Protein AF-X1M2P4-F1 (afdb_monomer)

Solvent-accessible surface area (backbone atoms only — not comparable to full-atom values): 5410 Å² total; per-residue (Å²): 142,84,89,81,95,78,80,84,76,73,88,65,72,63,77,89,74,41,92,84,36,48,92,80,32,62,65,62,38,49,50,52,51,50,52,52,35,52,76,72,73,47,71,44,88,85,35,66,66,58,36,51,50,51,50,51,53,52,34,50,78,74,74,45,66,50,91,84,34,64,67,61,36,50,52,50,50,52,56,58,55,57,76,75,109

pLDDT: mean 73.86, std 12.72, range [45.88, 89.44]

InterPro domains:
  IPR019626 Stress-induced protein, KGG, repeat [PF10685] (21-41)
  IPR019626 Stress-induced protein, KGG, repeat [PF10685] (43-63)
  IPR019626 Stress-induced protein, KGG, repeat [PF10685] (65-84)

Organism: NCBI:txid412755

Foldseek 3Di:
DDDDPPDPPDPPPPLQPDPPRCVNPVPVVVVVVVVVQVVVPHDCPVPVVVVVVVVQVVQVVVPHDCVVPVVVVVVVVVVVVVVVD

Secondary structure (DSSP, 8-state):
--------------GGG-TT-TTT-HHHHHHHHHHHHHHHTS-GGG-HHHHHHHHHHHHHHTTS-GGG-HHHHHHHHHHHHHTT-

Radius of gyration: 21.1 Å; Cα contacts (8 Å, |Δi|>4): 22; chains: 1; bounding box: 58×41×38 Å

Structure (mmCIF, N/CA/C/O backbone):
data_AF-X1M2P4-F1
#
_entry.id   AF-X1M2P4-F1
#
loop_
_atom_site.group_PDB
_atom_site.id
_atom_site.type_symbol
_atom_site.label_atom_id
_atom_site.label_alt_id
_atom_site.label_comp_id
_atom_site.label_asym_id
_atom_site.label_entity_id
_atom_site.label_seq_id
_atom_site.pdbx_PDB_ins_code
_atom_site.Cartn_x
_atom_site.Cartn_y
_atom_site.Cartn_z
_atom_site.occupancy
_atom_site.B_iso_or_equiv
_atom_site.auth_seq_id
_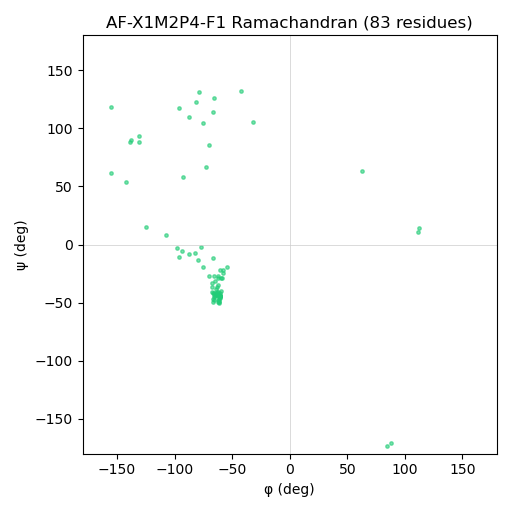atom_site.auth_comp_id
_atom_site.auth_asym_id
_atom_site.auth_atom_id
_atom_site.pdbx_PDB_model_num
ATOM 1 N N . MET A 1 1 ? -45.112 -33.086 -8.220 1.00 45.88 1 MET A N 1
ATOM 2 C CA . MET A 1 1 ? -44.288 -33.281 -7.008 1.00 45.88 1 MET A CA 1
ATOM 3 C C . MET A 1 1 ? -42.896 -33.720 -7.445 1.00 45.88 1 MET A C 1
ATOM 5 O O . MET A 1 1 ? -42.77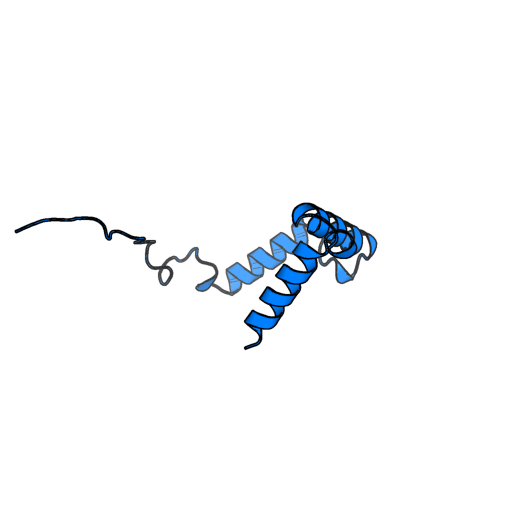0 -34.827 -7.941 1.00 45.88 1 MET A O 1
ATOM 9 N N . ALA A 1 2 ? -41.887 -32.856 -7.318 1.00 46.12 2 ALA A N 1
ATOM 10 C CA . ALA A 1 2 ? -40.471 -33.230 -7.347 1.00 46.12 2 ALA A CA 1
ATOM 11 C C . ALA A 1 2 ? -39.695 -32.155 -6.573 1.00 46.12 2 ALA A C 1
ATOM 13 O O . ALA A 1 2 ? -39.778 -30.967 -6.871 1.00 46.12 2 ALA A O 1
ATOM 14 N N . ASN A 1 3 ? -39.051 -32.606 -5.508 1.00 50.84 3 ASN A N 1
ATOM 15 C CA . ASN A 1 3 ? -38.419 -31.843 -4.447 1.00 50.84 3 ASN A CA 1
ATOM 16 C C . ASN A 1 3 ? -36.928 -31.732 -4.799 1.00 50.84 3 ASN A C 1
ATOM 18 O O . ASN A 1 3 ? -36.273 -32.766 -4.894 1.00 50.84 3 ASN A O 1
ATOM 22 N N . ASN A 1 4 ? -36.386 -30.529 -5.014 1.00 53.56 4 ASN A N 1
ATOM 23 C CA . ASN A 1 4 ? -34.934 -30.349 -5.093 1.00 53.56 4 ASN A CA 1
ATOM 24 C C . ASN A 1 4 ? -34.497 -29.194 -4.190 1.00 53.56 4 ASN A C 1
ATOM 26 O O . ASN A 1 4 ? -34.482 -28.017 -4.550 1.00 53.56 4 ASN A O 1
ATOM 30 N N . GLN A 1 5 ? -34.233 -29.591 -2.952 1.00 56.31 5 GLN A N 1
ATOM 31 C CA . GLN A 1 5 ? -33.686 -28.794 -1.873 1.00 56.31 5 GLN A CA 1
ATOM 32 C C . GLN A 1 5 ? -32.215 -28.472 -2.162 1.00 56.31 5 GLN A C 1
ATOM 34 O O . GLN A 1 5 ? -31.328 -29.146 -1.653 1.00 56.31 5 GLN A O 1
ATOM 39 N N . 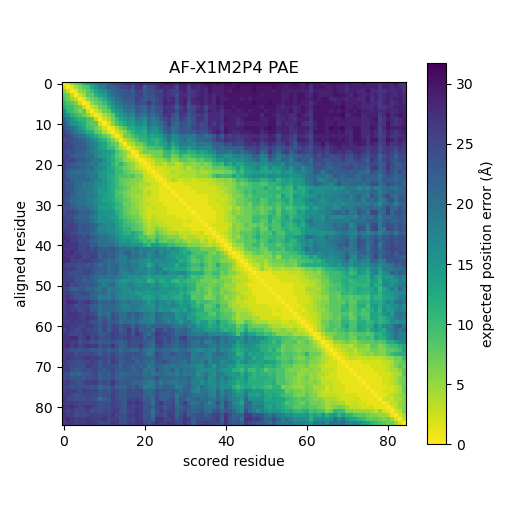THR A 1 6 ? -31.933 -27.415 -2.920 1.00 55.62 6 THR A N 1
ATOM 40 C CA . THR A 1 6 ? -30.554 -26.899 -3.019 1.00 55.62 6 THR A CA 1
ATOM 41 C C . THR A 1 6 ? -30.541 -25.428 -3.396 1.00 55.62 6 THR A C 1
ATOM 43 O O . THR A 1 6 ? -30.002 -25.013 -4.412 1.00 55.62 6 THR A O 1
ATOM 46 N N . ASN A 1 7 ? -31.135 -24.599 -2.540 1.00 52.47 7 ASN A N 1
ATOM 47 C CA . ASN A 1 7 ? -30.763 -23.188 -2.503 1.00 52.47 7 ASN A CA 1
ATOM 48 C C . ASN A 1 7 ? -30.756 -22.651 -1.067 1.00 52.47 7 ASN A C 1
ATOM 50 O O . ASN A 1 7 ? -31.401 -21.664 -0.738 1.00 52.47 7 ASN A O 1
ATOM 54 N N . ARG A 1 8 ? -30.016 -23.330 -0.179 1.00 50.22 8 ARG A N 1
ATOM 55 C CA . ARG A 1 8 ? -29.462 -22.691 1.025 1.00 50.22 8 ARG A CA 1
ATOM 56 C C . ARG A 1 8 ? -28.054 -22.198 0.706 1.00 50.22 8 ARG A C 1
ATOM 58 O O . ARG A 1 8 ? -27.078 -22.616 1.318 1.00 50.22 8 ARG A O 1
ATOM 65 N N . GLY A 1 9 ? -27.953 -21.342 -0.304 1.00 50.16 9 GLY A N 1
ATOM 66 C CA . GLY A 1 9 ? -26.768 -20.531 -0.510 1.00 50.16 9 GLY A CA 1
ATOM 67 C C . GLY A 1 9 ? -26.772 -19.408 0.521 1.00 50.16 9 GLY A C 1
ATOM 68 O O . GLY A 1 9 ? -27.515 -18.448 0.377 1.00 50.16 9 GLY A O 1
ATOM 69 N N . HIS A 1 10 ? -25.929 -19.546 1.542 1.00 56.62 10 HIS A N 1
ATOM 70 C CA . HIS A 1 10 ? -25.388 -18.429 2.318 1.00 56.62 10 HIS A CA 1
ATOM 71 C C . HIS A 1 10 ? -26.414 -17.591 3.097 1.00 56.62 10 HIS A C 1
ATOM 73 O O . HIS A 1 10 ? -26.500 -16.376 2.942 1.00 56.62 10 HIS A O 1
ATOM 79 N N . GLN A 1 11 ? -27.103 -18.209 4.057 1.00 49.66 11 GLN A N 1
ATOM 80 C CA . GLN A 1 11 ? -27.544 -17.470 5.246 1.00 49.66 11 GLN A CA 1
ATOM 81 C C . GLN A 1 11 ? -26.317 -17.1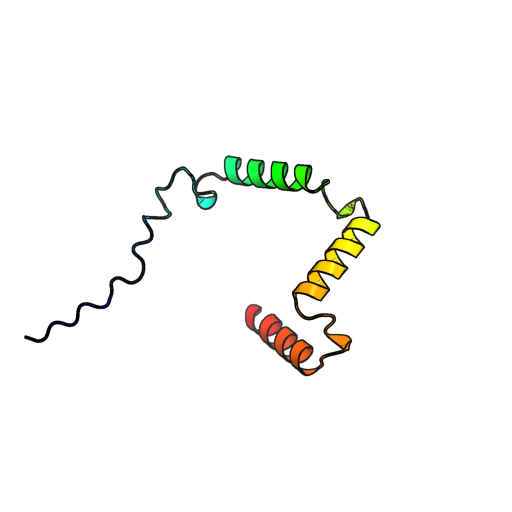90 6.130 1.00 49.66 11 GLN A C 1
ATOM 83 O O . GLN A 1 11 ? -26.156 -17.752 7.209 1.00 49.66 11 GLN A O 1
ATOM 88 N N . GLY A 1 12 ? -25.403 -16.349 5.638 1.00 53.59 12 GLY A N 1
ATOM 89 C CA . GLY A 1 12 ? -24.477 -15.641 6.510 1.00 53.59 12 GLY A CA 1
ATOM 90 C C . GLY A 1 12 ? -25.324 -14.675 7.325 1.00 53.59 12 GLY A C 1
ATOM 91 O O . GLY A 1 12 ? -25.972 -13.807 6.742 1.00 53.59 12 GLY A O 1
ATOM 92 N N . GLY A 1 13 ? -25.402 -14.897 8.641 1.00 52.97 13 GLY A N 1
ATOM 93 C CA . GLY A 1 13 ? -26.229 -14.110 9.555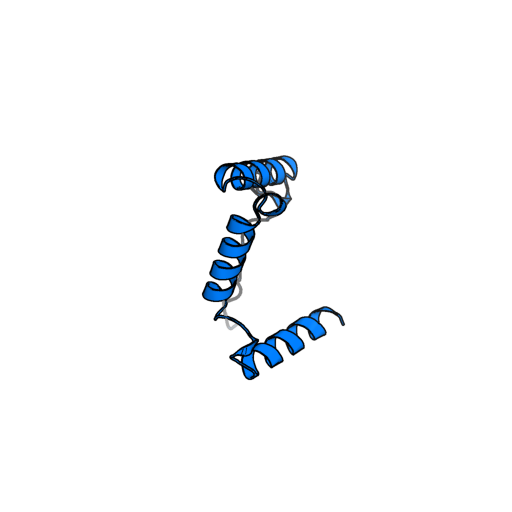 1.00 52.97 13 GLY A CA 1
ATOM 94 C C . GLY A 1 13 ? -26.128 -12.620 9.243 1.00 52.97 13 GLY A C 1
ATOM 95 O O . GLY A 1 13 ? -25.031 -12.115 9.015 1.00 52.97 13 GLY A O 1
ATOM 96 N N . THR A 1 14 ? -27.284 -11.957 9.162 1.00 55.91 14 THR A N 1
ATOM 97 C CA . THR A 1 14 ? -27.462 -10.569 8.716 1.00 55.91 14 THR A CA 1
ATOM 98 C C . THR A 1 14 ? -26.259 -9.695 9.077 1.00 55.91 14 THR A C 1
ATOM 100 O O . THR A 1 14 ? -26.094 -9.316 10.240 1.00 55.91 14 THR A O 1
ATOM 103 N N . ALA A 1 15 ? -25.425 -9.354 8.087 1.00 57.03 15 ALA A N 1
ATOM 104 C CA . ALA A 1 15 ? -24.244 -8.502 8.277 1.00 57.03 15 ALA A CA 1
ATOM 105 C C . ALA A 1 15 ? -24.591 -7.152 8.937 1.00 57.03 15 ALA A C 1
ATOM 107 O O . ALA A 1 15 ? -23.728 -6.502 9.525 1.00 57.03 15 ALA A O 1
ATOM 108 N N . GLN A 1 16 ? -25.869 -6.774 8.875 1.00 57.44 16 GLN A N 1
ATOM 109 C CA . GLN A 1 16 ? -26.462 -5.553 9.405 1.00 57.44 16 GLN A CA 1
ATOM 110 C C . GLN A 1 16 ? -26.639 -5.543 10.936 1.00 57.44 16 GLN A C 1
ATOM 112 O O . GLN A 1 16 ? -26.753 -4.466 11.498 1.00 57.44 16 GLN A O 1
ATOM 117 N N . ASN A 1 17 ? -26.626 -6.696 11.625 1.00 60.34 17 ASN A N 1
ATOM 118 C CA . ASN A 1 17 ? -26.874 -6.774 13.081 1.00 60.34 17 ASN A CA 1
ATOM 119 C C . ASN A 1 17 ? -25.762 -7.478 13.875 1.00 60.34 17 ASN A C 1
ATOM 121 O O . ASN A 1 17 ? -25.971 -7.863 15.023 1.00 60.34 17 ASN A O 1
ATOM 125 N N . ASN A 1 18 ? -24.575 -7.671 13.292 1.00 69.31 18 ASN A N 1
ATOM 126 C CA . ASN A 1 18 ? -23.432 -8.181 14.047 1.00 69.31 18 ASN A CA 1
ATOM 127 C C . ASN A 1 18 ? -22.681 -6.998 14.697 1.00 69.31 18 ASN A C 1
ATOM 129 O O . ASN A 1 18 ? -22.027 -6.245 13.967 1.00 69.31 18 ASN A O 1
ATOM 133 N N . PRO A 1 19 ? -22.727 -6.825 16.035 1.00 65.44 19 PRO A N 1
ATOM 134 C CA . PRO A 1 19 ? -22.040 -5.729 16.732 1.00 65.44 19 PRO A CA 1
ATOM 135 C C . PRO A 1 19 ? -20.503 -5.836 16.662 1.00 65.44 19 PRO A C 1
ATOM 137 O O . PRO A 1 19 ? -19.782 -4.898 17.007 1.00 65.44 19 PRO A O 1
ATOM 140 N N . GLY A 1 20 ? -19.976 -6.983 16.218 1.00 68.69 20 GLY A N 1
ATOM 141 C CA . GLY A 1 20 ? -18.555 -7.186 15.939 1.00 68.69 20 GLY A CA 1
ATOM 142 C C . GLY A 1 20 ? -18.123 -6.792 14.524 1.00 68.69 20 GLY A C 1
ATOM 143 O O . GLY A 1 20 ? -16.928 -6.801 14.245 1.00 68.69 20 GLY A O 1
ATOM 144 N N . ASN A 1 21 ? -19.053 -6.464 13.623 1.00 79.31 21 ASN A N 1
ATOM 145 C CA . ASN A 1 21 ? -18.718 -6.157 12.236 1.00 79.31 21 ASN A CA 1
ATOM 146 C C . ASN A 1 21 ? -18.235 -4.706 12.089 1.00 79.31 21 ASN A C 1
ATOM 148 O O . ASN A 1 21 ? -18.972 -3.766 12.380 1.00 79.31 21 ASN A O 1
ATOM 152 N N . PHE A 1 22 ? -17.025 -4.525 11.557 1.00 83.31 22 PHE A N 1
ATOM 153 C CA . PHE A 1 22 ? -16.415 -3.216 11.297 1.00 83.31 22 PHE A CA 1
ATOM 154 C C . PHE A 1 22 ? -17.242 -2.322 10.363 1.00 83.31 22 PHE A C 1
ATOM 156 O O . PHE A 1 22 ? -17.133 -1.102 10.430 1.00 83.31 22 PHE A O 1
ATOM 163 N N . ALA A 1 23 ? -18.095 -2.909 9.517 1.00 78.94 23 ALA A N 1
ATOM 164 C CA . ALA A 1 23 ? -19.004 -2.138 8.669 1.00 78.94 23 ALA A CA 1
ATOM 165 C C . ALA A 1 23 ? -20.066 -1.361 9.472 1.00 78.94 23 ALA A C 1
ATOM 167 O O . ALA A 1 23 ? -20.526 -0.321 9.010 1.00 78.94 23 ALA A O 1
ATOM 168 N N . ASN A 1 24 ? -20.430 -1.842 10.667 1.00 80.44 24 ASN A N 1
ATOM 169 C CA . ASN A 1 24 ? -21.440 -1.224 11.533 1.00 80.44 24 ASN A CA 1
ATOM 170 C C . ASN A 1 24 ? -20.821 -0.316 12.612 1.00 80.44 24 ASN A C 1
ATOM 172 O O . ASN A 1 24 ? -21.545 0.416 13.278 1.00 80.44 24 ASN A O 1
ATOM 176 N N . ASP A 1 25 ? -19.497 -0.364 12.793 1.00 86.38 25 ASP A N 1
ATOM 177 C CA . ASP A 1 25 ? -18.769 0.363 13.835 1.00 86.38 25 ASP A CA 1
ATOM 178 C C . ASP A 1 25 ? -17.460 0.933 13.264 1.00 86.38 25 ASP A C 1
ATOM 180 O O . ASP A 1 25 ? -16.393 0.305 13.276 1.00 86.38 25 ASP A O 1
ATOM 184 N N . ARG A 1 26 ? -17.568 2.149 12.715 1.00 86.56 26 ARG A N 1
ATOM 185 C CA . ARG A 1 26 ? -16.447 2.857 12.084 1.00 86.56 26 ARG A CA 1
ATOM 186 C C . ARG A 1 26 ? -15.349 3.202 13.093 1.00 86.56 26 ARG A C 1
ATOM 188 O O . ARG A 1 26 ? -14.179 3.231 12.706 1.00 86.56 26 ARG A O 1
ATOM 195 N N . GLU A 1 27 ? -15.693 3.458 14.353 1.00 88.00 27 GLU A N 1
ATOM 196 C CA . GLU A 1 27 ? -14.706 3.760 15.394 1.00 88.00 27 GLU A CA 1
ATOM 197 C C . GLU A 1 27 ? -13.845 2.532 15.672 1.00 88.00 27 GLU A C 1
ATOM 199 O O . GLU A 1 27 ? -12.620 2.609 15.568 1.00 88.00 27 GLU A O 1
ATOM 204 N N . LYS A 1 28 ? -14.476 1.371 15.877 1.00 87.00 28 LYS A N 1
ATOM 205 C CA . LYS A 1 28 ? -13.782 0.089 16.043 1.00 87.00 28 LYS A CA 1
ATOM 206 C C . LYS A 1 28 ? -12.942 -0.277 14.822 1.00 87.00 28 LYS A C 1
ATOM 208 O O . LYS A 1 28 ? -11.820 -0.761 14.973 1.00 87.00 28 LYS A O 1
ATOM 213 N N . ALA A 1 29 ? -13.442 -0.019 13.613 1.00 88.31 29 ALA A N 1
ATOM 214 C CA . ALA A 1 29 ? -12.676 -0.214 12.380 1.00 88.31 29 ALA A CA 1
ATOM 215 C C . ALA A 1 29 ? -11.423 0.673 12.341 1.00 88.31 29 ALA A C 1
ATOM 217 O O . ALA A 1 29 ? -10.327 0.207 12.022 1.00 88.31 29 ALA A O 1
ATOM 218 N N . SER A 1 30 ? -11.577 1.943 12.713 1.00 89.12 30 SER A N 1
ATOM 219 C CA . SER A 1 30 ? -10.486 2.919 12.736 1.00 89.12 30 SER A CA 1
ATOM 220 C C . SER A 1 30 ? -9.452 2.578 13.806 1.00 89.12 30 SER A C 1
ATOM 222 O O . SER A 1 30 ? -8.250 2.653 13.552 1.00 89.12 30 SER A O 1
ATOM 224 N N . GLU A 1 31 ? -9.893 2.151 14.988 1.00 87.81 31 GLU A N 1
ATOM 225 C CA . GLU A 1 31 ? -9.012 1.721 16.070 1.00 87.81 31 GLU A CA 1
ATOM 226 C C . GLU A 1 31 ? -8.234 0.456 15.699 1.00 87.81 31 GLU A C 1
ATOM 228 O O . GLU A 1 31 ? -7.017 0.410 15.895 1.00 87.81 31 GLU A O 1
ATOM 233 N N . ALA A 1 32 ? -8.898 -0.540 15.106 1.00 86.56 32 ALA A N 1
ATOM 234 C CA . ALA A 1 32 ? -8.245 -1.749 14.616 1.00 86.56 32 ALA A CA 1
ATOM 235 C C . ALA A 1 32 ? -7.203 -1.428 13.534 1.00 86.56 32 ALA A C 1
ATOM 237 O O . ALA A 1 32 ? -6.073 -1.914 13.607 1.00 86.56 32 ALA A O 1
ATOM 238 N N . GLY A 1 33 ? -7.541 -0.551 12.582 1.00 85.31 33 GLY A N 1
ATOM 239 C CA . GLY A 1 33 ? -6.608 -0.061 11.567 1.00 85.31 33 GLY A CA 1
ATOM 240 C C . GLY A 1 33 ? -5.405 0.665 12.177 1.00 85.31 33 GLY A C 1
ATOM 241 O O . GLY A 1 33 ? -4.262 0.362 11.836 1.00 85.31 33 GLY A O 1
ATOM 242 N N . ARG A 1 34 ? -5.638 1.567 13.141 1.00 85.75 34 ARG A N 1
ATOM 243 C CA . ARG A 1 34 ? -4.575 2.290 13.858 1.00 85.75 34 ARG A CA 1
ATOM 244 C C . ARG A 1 34 ? -3.659 1.334 14.617 1.00 85.75 34 ARG A C 1
ATOM 246 O O . ARG A 1 34 ? -2.443 1.423 14.469 1.00 85.75 34 ARG A O 1
ATOM 253 N N . LYS A 1 35 ? -4.226 0.403 15.388 1.00 85.69 35 LYS A N 1
ATOM 254 C CA . LYS A 1 35 ? -3.472 -0.584 16.173 1.00 85.69 35 LYS A CA 1
ATOM 255 C C . LYS A 1 35 ? -2.672 -1.527 15.274 1.00 85.69 35 LYS A C 1
ATOM 257 O O . LYS A 1 35 ? -1.506 -1.788 15.558 1.00 85.69 35 LYS A O 1
ATOM 262 N N . GLY A 1 36 ? -3.259 -1.987 14.169 1.00 83.44 36 GLY A N 1
ATOM 263 C CA . GLY A 1 36 ? -2.564 -2.787 13.158 1.00 83.44 36 GLY A CA 1
ATOM 264 C C . GLY A 1 36 ? -1.411 -2.022 12.505 1.00 83.44 36 GLY A C 1
ATOM 265 O O . GLY A 1 36 ? -0.308 -2.556 12.373 1.00 83.44 36 GLY A O 1
ATOM 266 N N . GLY A 1 37 ? -1.627 -0.744 12.179 1.00 79.25 37 GLY A N 1
ATOM 267 C CA . GLY A 1 37 ? -0.595 0.149 11.659 1.00 79.25 37 GLY A CA 1
ATOM 268 C C . GLY A 1 37 ? 0.553 0.357 12.647 1.00 79.25 37 GLY A C 1
ATOM 269 O O . GLY A 1 37 ? 1.713 0.200 12.274 1.00 79.25 37 GLY A O 1
ATOM 270 N N . GLN A 1 38 ? 0.248 0.629 13.919 1.00 79.25 38 GLN A N 1
ATOM 271 C CA . GLN A 1 38 ? 1.243 0.770 14.989 1.00 79.25 38 GLN A CA 1
ATOM 272 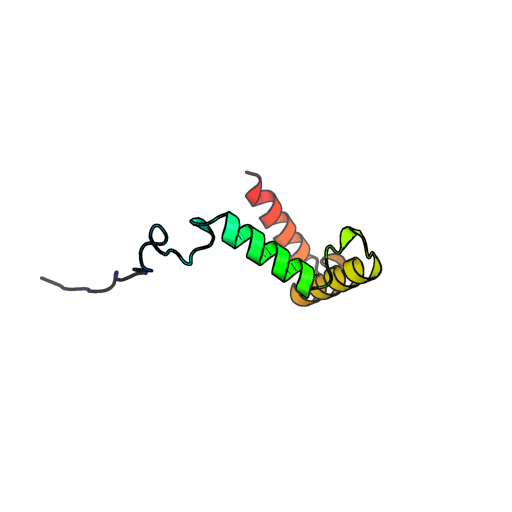C C . GLN A 1 38 ? 2.035 -0.524 15.209 1.00 79.25 38 GLN A C 1
ATOM 274 O O . GLN A 1 38 ? 3.262 -0.485 15.208 1.00 79.25 38 GLN A O 1
ATOM 279 N N . SER A 1 39 ? 1.357 -1.674 15.316 1.00 74.06 39 SER A N 1
ATOM 280 C CA . SER A 1 39 ? 2.004 -2.983 15.499 1.00 74.06 39 SER A CA 1
ATOM 281 C C . SER A 1 39 ? 2.901 -3.370 14.328 1.00 74.06 39 SER A C 1
ATOM 283 O O . SER A 1 39 ? 3.860 -4.112 14.513 1.00 74.06 39 SER A O 1
ATOM 285 N N . SER A 1 40 ? 2.587 -2.889 13.126 1.00 67.62 40 SER A N 1
ATOM 286 C CA . SER A 1 40 ? 3.386 -3.183 11.940 1.00 67.62 40 SER A CA 1
ATOM 287 C C . SER A 1 40 ? 4.646 -2.319 11.852 1.00 67.62 40 SER A C 1
ATOM 289 O O . SER A 1 40 ? 5.506 -2.650 11.043 1.00 67.62 40 SER A O 1
ATOM 291 N N . GLY A 1 41 ? 4.767 -1.243 12.648 1.00 70.81 41 GLY A N 1
ATOM 292 C CA . GLY A 1 41 ? 5.873 -0.270 12.624 1.00 70.81 41 GLY A CA 1
ATOM 293 C C . GLY A 1 41 ? 5.487 1.135 12.129 1.00 70.81 41 GLY A C 1
ATOM 294 O O . GLY A 1 41 ? 6.357 1.950 11.841 1.00 70.81 41 GLY A O 1
ATOM 295 N N . GLY A 1 42 ? 4.196 1.437 11.975 1.00 69.75 42 GLY A N 1
ATOM 296 C CA . GLY A 1 42 ? 3.692 2.721 11.470 1.00 69.75 42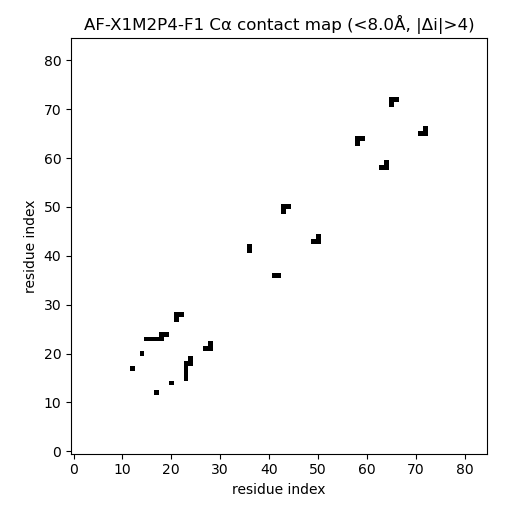 GLY A CA 1
ATOM 297 C C . GLY A 1 42 ? 3.647 2.820 9.939 1.00 69.75 42 GLY A C 1
ATOM 298 O O . GLY A 1 42 ? 3.884 1.833 9.235 1.00 69.75 42 GLY A O 1
ATOM 299 N N . ASN A 1 43 ? 3.335 4.018 9.426 1.00 67.12 43 ASN A N 1
ATOM 300 C CA . ASN A 1 43 ? 3.205 4.300 7.991 1.00 67.12 43 ASN A CA 1
ATOM 301 C C . ASN A 1 43 ? 4.540 4.151 7.246 1.00 67.12 43 ASN A C 1
ATOM 303 O O . ASN A 1 43 ? 5.505 4.847 7.551 1.00 67.12 43 ASN A O 1
ATOM 307 N N . PHE A 1 44 ? 4.544 3.332 6.191 1.00 72.12 44 PHE A N 1
ATOM 308 C CA . PHE A 1 44 ? 5.683 3.146 5.281 1.00 72.12 44 PHE A CA 1
ATOM 309 C C . PHE A 1 44 ? 6.144 4.448 4.602 1.00 72.12 44 PHE A C 1
ATOM 311 O O . PHE A 1 44 ? 7.286 4.551 4.179 1.00 72.12 44 PHE A O 1
ATOM 318 N N . ALA A 1 45 ? 5.279 5.464 4.513 1.00 69.00 45 ALA A N 1
ATOM 319 C CA . ALA A 1 45 ? 5.584 6.726 3.838 1.00 69.00 45 ALA A CA 1
ATOM 320 C C . ALA A 1 45 ? 6.794 7.480 4.428 1.00 69.00 45 ALA A C 1
ATOM 322 O O . ALA A 1 45 ? 7.480 8.181 3.690 1.00 69.00 45 ALA A O 1
ATOM 323 N N . ASN A 1 46 ? 7.070 7.320 5.727 1.00 73.19 46 ASN A N 1
ATOM 324 C CA . ASN A 1 46 ? 8.191 7.989 6.399 1.00 73.19 46 ASN A CA 1
ATOM 325 C C . ASN A 1 46 ? 9.471 7.136 6.443 1.00 73.19 46 ASN A C 1
ATOM 327 O O . ASN A 1 46 ? 10.507 7.623 6.882 1.00 73.19 46 ASN A O 1
ATOM 331 N N . ASP A 1 47 ? 9.409 5.883 5.988 1.00 82.44 47 ASP A N 1
ATOM 332 C CA . ASP A 1 47 ? 10.527 4.941 5.983 1.00 82.44 47 ASP A CA 1
ATOM 333 C C . ASP A 1 47 ? 10.648 4.310 4.592 1.00 82.44 47 ASP A C 1
ATOM 335 O O . ASP A 1 47 ? 9.983 3.329 4.244 1.00 82.44 47 ASP A O 1
ATOM 339 N N . ARG A 1 48 ? 11.498 4.925 3.764 1.00 81.12 48 ARG A N 1
ATOM 340 C CA . ARG A 1 48 ? 11.683 4.538 2.362 1.00 81.12 48 ARG A CA 1
ATOM 341 C C . ARG A 1 48 ? 12.214 3.112 2.220 1.00 81.12 48 ARG A C 1
ATOM 343 O O . ARG A 1 48 ? 11.834 2.432 1.264 1.00 81.12 48 ARG A O 1
ATOM 350 N N . GLU A 1 49 ? 13.071 2.657 3.131 1.00 84.88 49 GLU A N 1
ATOM 351 C CA . GLU A 1 49 ? 13.606 1.293 3.086 1.00 84.88 49 GLU A CA 1
ATOM 352 C C . GLU A 1 49 ? 12.490 0.286 3.339 1.00 84.88 49 GLU A C 1
ATOM 354 O O . GLU A 1 49 ? 12.282 -0.631 2.541 1.00 84.88 49 GLU A O 1
ATOM 359 N N . ARG A 1 50 ? 11.679 0.526 4.372 1.00 82.19 50 ARG A N 1
ATOM 360 C CA . ARG A 1 50 ? 10.550 -0.340 4.713 1.00 82.19 50 ARG A CA 1
ATOM 361 C C . ARG A 1 50 ? 9.442 -0.309 3.660 1.00 82.19 50 ARG A C 1
ATOM 363 O O . ARG A 1 50 ? 8.855 -1.349 3.366 1.00 82.19 50 ARG A O 1
ATOM 370 N N . ALA A 1 51 ? 9.180 0.844 3.042 1.00 83.06 51 ALA A N 1
ATOM 371 C CA . ALA A 1 51 ? 8.282 0.948 1.889 1.00 83.06 51 ALA A CA 1
ATOM 372 C C . ALA A 1 51 ? 8.780 0.115 0.700 1.00 83.06 51 ALA A C 1
ATOM 374 O O . ALA A 1 51 ? 8.004 -0.612 0.076 1.00 83.06 51 ALA A O 1
ATOM 375 N N . SER A 1 52 ? 10.081 0.188 0.413 1.00 83.94 52 SER A N 1
ATOM 376 C CA . SER A 1 52 ? 10.709 -0.564 -0.676 1.00 83.94 52 SER A CA 1
ATOM 377 C C . SER A 1 52 ? 10.669 -2.070 -0.410 1.00 83.94 52 SER A C 1
ATOM 379 O O . SER A 1 52 ? 10.351 -2.848 -1.310 1.00 83.94 52 SER A O 1
ATOM 381 N N . GLU A 1 53 ? 10.923 -2.500 0.829 1.00 84.69 53 GLU A N 1
ATOM 382 C CA . GLU A 1 53 ? 10.829 -3.909 1.214 1.00 84.69 53 GLU A CA 1
ATOM 383 C C . GLU A 1 53 ? 9.387 -4.431 1.133 1.00 84.69 53 GLU A C 1
ATOM 385 O O . GLU A 1 53 ? 9.156 -5.506 0.572 1.00 84.69 53 GLU A O 1
ATOM 390 N N . ALA A 1 54 ? 8.412 -3.667 1.638 1.00 83.12 54 ALA A N 1
ATOM 391 C CA . ALA A 1 54 ? 6.996 -4.017 1.557 1.00 83.12 54 ALA A CA 1
ATOM 392 C C . ALA A 1 54 ? 6.526 -4.129 0.098 1.00 83.12 54 ALA A C 1
ATOM 394 O O . ALA A 1 54 ? 5.872 -5.110 -0.263 1.00 83.12 54 ALA A O 1
ATOM 395 N N . GLY A 1 55 ? 6.924 -3.183 -0.759 1.00 82.19 55 GLY A N 1
ATOM 396 C CA . GLY A 1 55 ? 6.659 -3.233 -2.197 1.00 82.19 55 GLY A CA 1
ATOM 397 C C . GLY A 1 55 ? 7.290 -4.456 -2.867 1.00 82.19 55 GLY A C 1
ATOM 398 O O . GLY A 1 55 ? 6.628 -5.150 -3.637 1.00 82.19 55 GLY A O 1
ATOM 399 N N . ARG A 1 56 ? 8.542 -4.786 -2.520 1.00 82.69 56 ARG A N 1
ATOM 400 C CA . ARG A 1 56 ? 9.232 -5.976 -3.040 1.00 82.69 56 ARG A CA 1
ATOM 401 C C . ARG A 1 56 ? 8.523 -7.268 -2.632 1.00 82.69 56 ARG A C 1
ATOM 403 O O . ARG A 1 56 ? 8.251 -8.094 -3.501 1.00 82.69 56 ARG A O 1
ATOM 410 N N . LYS A 1 57 ? 8.189 -7.435 -1.347 1.00 82.81 57 LYS A N 1
ATOM 411 C CA . LYS A 1 57 ? 7.439 -8.604 -0.846 1.00 82.81 57 LYS A CA 1
ATOM 412 C C . LYS A 1 57 ? 6.058 -8.708 -1.493 1.00 82.81 57 LYS A C 1
ATOM 414 O O . LYS A 1 57 ? 5.688 -9.782 -1.952 1.00 82.81 57 LYS A O 1
ATOM 419 N N . GLY A 1 58 ? 5.319 -7.602 -1.587 1.00 80.69 58 GLY A N 1
ATOM 420 C CA . GLY A 1 58 ? 4.011 -7.572 -2.249 1.00 80.69 58 GLY A CA 1
ATOM 421 C C . GLY A 1 58 ? 4.091 -7.960 -3.728 1.00 80.69 58 GLY A C 1
ATOM 422 O O . GLY A 1 58 ? 3.277 -8.750 -4.213 1.00 80.69 58 GLY A O 1
ATOM 423 N N . GLY A 1 59 ? 5.118 -7.473 -4.430 1.00 79.19 59 GLY A N 1
ATOM 424 C CA . GLY A 1 59 ? 5.406 -7.848 -5.812 1.00 79.19 59 GLY A CA 1
ATOM 425 C C . GLY A 1 59 ? 5.736 -9.334 -5.960 1.00 79.19 59 GLY A C 1
ATOM 426 O O . GLY A 1 59 ? 5.200 -9.986 -6.851 1.00 79.19 59 GLY A O 1
ATOM 427 N N . GLN A 1 60 ? 6.552 -9.893 -5.062 1.00 77.00 60 GLN A N 1
ATOM 428 C CA . GLN A 1 60 ? 6.872 -11.325 -5.039 1.00 77.00 60 GLN A CA 1
ATOM 429 C C . GLN A 1 60 ? 5.622 -12.187 -4.812 1.00 77.00 60 GLN A C 1
ATOM 431 O O . GLN A 1 60 ? 5.360 -13.079 -5.616 1.00 77.00 60 GLN A O 1
ATOM 436 N N . SER A 1 61 ? 4.811 -11.880 -3.792 1.00 71.19 61 SER A N 1
ATOM 437 C CA . SER A 1 61 ? 3.582 -12.629 -3.483 1.00 71.19 61 SER A CA 1
ATOM 438 C C . SER A 1 61 ? 2.544 -12.579 -4.601 1.00 71.19 61 SER A C 1
ATOM 440 O O . SER A 1 61 ? 1.748 -13.500 -4.744 1.00 71.19 61 SER A O 1
ATOM 442 N N . SER A 1 62 ? 2.552 -11.517 -5.408 1.00 66.94 62 SER A N 1
ATOM 443 C CA . SER A 1 62 ? 1.600 -11.361 -6.508 1.00 66.94 62 SER A CA 1
ATOM 444 C C . SER A 1 62 ? 2.009 -12.117 -7.778 1.00 66.94 62 SER A C 1
ATOM 446 O O . SER A 1 62 ? 1.209 -12.157 -8.708 1.00 66.94 62 SER A O 1
ATOM 448 N N . GLY A 1 63 ? 3.215 -12.702 -7.839 1.00 70.81 63 GLY A N 1
ATOM 449 C CA . GLY A 1 63 ? 3.761 -13.397 -9.017 1.00 70.81 63 GLY A CA 1
ATOM 450 C C . GLY A 1 63 ? 4.964 -12.703 -9.673 1.00 70.81 63 GLY A C 1
ATOM 451 O O . GLY A 1 63 ? 5.317 -13.014 -10.806 1.00 70.81 63 GLY A O 1
ATOM 452 N N . GLY A 1 64 ? 5.588 -11.733 -9.003 1.00 69.81 64 GLY A N 1
ATOM 453 C CA . GLY A 1 64 ? 6.759 -11.008 -9.503 1.00 69.81 64 GLY A CA 1
ATOM 454 C C . GLY A 1 64 ? 6.424 -9.778 -10.353 1.00 69.81 64 GLY A C 1
ATOM 455 O O . GLY A 1 64 ? 5.278 -9.328 -10.421 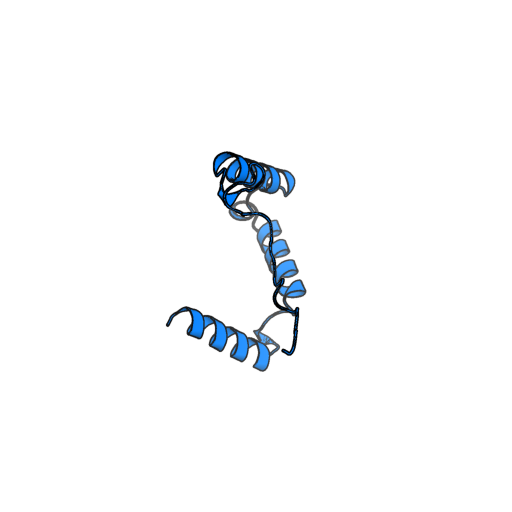1.00 69.81 64 GLY A O 1
ATOM 456 N N . ASN A 1 65 ? 7.452 -9.211 -10.987 1.00 69.06 65 ASN A N 1
ATOM 457 C CA . ASN A 1 65 ? 7.359 -7.974 -11.760 1.00 69.06 65 ASN A CA 1
ATOM 458 C C . ASN A 1 65 ? 6.752 -8.224 -13.154 1.00 69.06 65 ASN A C 1
ATOM 460 O O . ASN A 1 65 ? 7.227 -9.096 -13.879 1.00 69.06 65 ASN A O 1
ATOM 464 N N . PHE A 1 66 ? 5.761 -7.423 -13.558 1.00 75.62 66 PHE A N 1
ATOM 465 C CA . PHE A 1 66 ? 5.088 -7.537 -14.864 1.00 75.62 66 PHE A CA 1
ATOM 466 C C . PHE A 1 66 ? 6.036 -7.350 -16.060 1.00 75.62 66 PHE A C 1
ATOM 468 O O . PHE A 1 66 ? 5.755 -7.825 -17.153 1.00 75.62 66 PHE A O 1
ATOM 475 N N . ALA A 1 67 ? 7.181 -6.692 -15.855 1.00 73.12 67 ALA A N 1
ATOM 476 C CA . ALA A 1 67 ? 8.185 -6.477 -16.896 1.00 73.12 67 ALA A CA 1
ATOM 477 C C . ALA A 1 67 ? 8.733 -7.783 -17.504 1.00 73.12 67 ALA A C 1
ATOM 479 O O . ALA A 1 67 ? 9.108 -7.795 -18.673 1.00 73.12 67 ALA A O 1
ATOM 480 N N . ASN A 1 68 ? 8.756 -8.872 -16.730 1.00 76.44 68 ASN A N 1
ATOM 481 C CA . ASN A 1 68 ? 9.288 -10.163 -17.174 1.00 76.44 68 ASN A CA 1
ATOM 48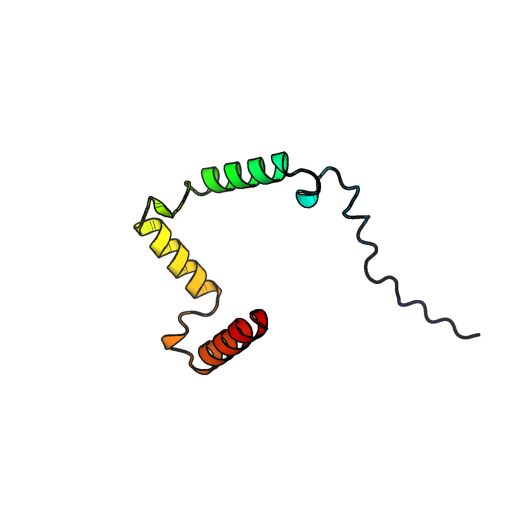2 C C . ASN A 1 68 ? 8.195 -11.133 -17.655 1.00 76.44 68 ASN A C 1
ATOM 484 O O . ASN A 1 68 ? 8.517 -12.227 -18.104 1.00 76.44 68 ASN A O 1
ATOM 488 N N . ASP A 1 69 ? 6.920 -10.744 -17.565 1.00 82.81 69 ASP A N 1
ATOM 489 C CA . ASP A 1 69 ? 5.773 -11.578 -17.924 1.00 82.81 69 ASP A CA 1
ATOM 490 C C . ASP A 1 69 ? 4.741 -10.737 -18.688 1.00 82.81 69 ASP A C 1
ATOM 492 O O . ASP A 1 69 ? 3.857 -10.085 -18.119 1.00 82.81 69 ASP A O 1
ATOM 496 N N . ARG A 1 70 ? 4.899 -10.726 -20.016 1.00 85.50 70 ARG A N 1
ATOM 497 C CA . ARG A 1 70 ? 4.080 -9.923 -20.931 1.00 85.50 70 ARG A CA 1
ATOM 498 C C . ARG A 1 70 ? 2.613 -10.341 -20.906 1.00 85.50 70 ARG A C 1
ATOM 500 O O . ARG A 1 70 ? 1.751 -9.470 -21.031 1.00 85.50 70 ARG A O 1
ATOM 507 N N . GLU A 1 71 ? 2.315 -11.630 -20.761 1.00 85.94 71 GLU A N 1
ATOM 508 C CA . GLU A 1 71 ? 0.930 -12.109 -20.719 1.00 85.94 71 GLU A CA 1
ATOM 509 C C . GLU A 1 71 ? 0.233 -11.588 -19.466 1.00 85.94 71 GLU A C 1
ATOM 511 O O . GLU A 1 71 ? -0.824 -10.958 -19.557 1.00 85.94 71 GLU A O 1
ATOM 516 N N . ARG A 1 72 ? 0.887 -11.725 -18.310 1.00 83.62 72 ARG A N 1
ATOM 517 C CA . ARG A 1 72 ? 0.377 -11.222 -17.034 1.00 83.62 72 ARG A CA 1
ATOM 518 C C . ARG A 1 72 ? 0.258 -9.698 -17.005 1.00 83.62 72 ARG A C 1
ATOM 520 O O . ARG A 1 72 ? -0.718 -9.175 -16.466 1.00 83.62 72 ARG A O 1
ATOM 527 N N . ALA A 1 73 ? 1.201 -8.973 -17.611 1.00 86.31 73 ALA A N 1
ATOM 528 C CA . ALA A 1 73 ? 1.110 -7.521 -17.787 1.00 86.31 73 ALA A CA 1
ATOM 529 C C . ALA A 1 73 ? -0.118 -7.125 -18.623 1.00 86.31 73 ALA A C 1
ATOM 531 O O . ALA A 1 73 ? -0.862 -6.213 -18.259 1.00 86.31 73 ALA A O 1
ATOM 532 N N . SER A 1 74 ? -0.351 -7.847 -19.721 1.00 88.62 74 SER A N 1
ATOM 533 C CA . SER A 1 74 ? -1.472 -7.605 -20.633 1.00 88.62 74 SER A CA 1
ATOM 534 C C . SER A 1 74 ? -2.815 -7.904 -19.963 1.00 88.62 74 SER A C 1
ATOM 536 O O . SER A 1 74 ? -3.761 -7.126 -20.095 1.00 88.62 74 SER A O 1
ATOM 538 N N . GLU A 1 75 ? -2.907 -8.991 -19.192 1.00 85.44 75 GLU A N 1
ATOM 539 C CA . GLU A 1 75 ? -4.115 -9.335 -18.441 1.00 85.44 75 GLU A CA 1
ATOM 540 C C . GLU A 1 75 ? -4.417 -8.309 -17.338 1.00 85.44 75 GLU A C 1
ATOM 542 O O . GLU A 1 75 ? -5.568 -7.888 -17.190 1.00 85.44 75 GLU A O 1
ATOM 547 N N . ALA A 1 76 ? -3.395 -7.871 -16.595 1.00 85.06 76 ALA A N 1
ATOM 548 C CA . ALA A 1 76 ? -3.539 -6.843 -15.566 1.00 85.06 76 ALA A CA 1
ATOM 549 C C . ALA A 1 76 ? -3.990 -5.500 -16.161 1.00 85.06 76 ALA A C 1
ATOM 551 O O . ALA A 1 76 ? -4.914 -4.882 -15.632 1.00 85.06 76 ALA A O 1
ATOM 552 N N . GLY A 1 77 ? -3.406 -5.084 -17.291 1.00 86.56 77 GLY A N 1
ATOM 553 C CA . GLY A 1 77 ? -3.829 -3.886 -18.019 1.00 86.56 77 GLY A CA 1
ATOM 554 C C . GLY A 1 77 ? -5.277 -3.976 -18.506 1.00 86.56 77 GLY A C 1
ATOM 555 O O . GLY A 1 77 ? -6.053 -3.042 -18.310 1.00 86.56 77 GLY A O 1
ATOM 556 N N . ARG A 1 78 ? -5.679 -5.129 -19.060 1.00 89.44 78 ARG A N 1
ATOM 557 C CA . ARG A 1 78 ? -7.064 -5.370 -19.492 1.00 89.44 78 ARG A CA 1
ATOM 558 C C . ARG A 1 78 ? -8.047 -5.281 -18.324 1.00 89.44 78 ARG A C 1
ATOM 560 O O . ARG A 1 78 ? -9.033 -4.561 -18.432 1.00 89.44 78 ARG A O 1
ATOM 567 N N . LYS A 1 79 ? -7.775 -5.965 -17.205 1.00 84.12 79 LYS A N 1
ATOM 568 C CA . LYS A 1 79 ? -8.630 -5.910 -16.003 1.00 84.12 79 LYS A CA 1
ATOM 569 C C . LYS A 1 79 ? -8.692 -4.501 -15.404 1.00 84.12 79 LYS A C 1
ATOM 571 O O . LYS A 1 79 ? -9.768 -4.056 -15.027 1.00 84.12 79 LYS A O 1
ATOM 576 N N . GLY A 1 80 ? -7.566 -3.787 -15.351 1.00 83.75 80 GLY A N 1
ATOM 577 C CA . GLY A 1 80 ? -7.514 -2.407 -14.859 1.00 83.75 80 GLY A CA 1
ATOM 578 C C . GLY A 1 80 ? -8.344 -1.441 -15.710 1.00 83.75 80 GLY A C 1
ATOM 579 O O . GLY A 1 80 ? -9.075 -0.613 -15.168 1.00 83.75 80 GLY A O 1
ATOM 580 N N . GLY A 1 81 ? -8.298 -1.596 -17.036 1.00 83.50 81 GLY A N 1
ATOM 581 C CA . GLY A 1 81 ? -9.132 -0.819 -17.956 1.00 83.50 81 GLY A CA 1
ATOM 582 C C . GLY A 1 81 ? -10.624 -1.149 -17.847 1.00 83.50 81 GLY A C 1
ATOM 583 O O . GLY A 1 81 ? -11.454 -0.258 -17.979 1.00 83.50 81 GLY A O 1
ATOM 584 N N . GLN A 1 82 ? -10.973 -2.402 -17.543 1.00 78.75 82 GLN A N 1
ATOM 585 C CA . GLN A 1 82 ? -12.366 -2.837 -17.386 1.00 78.75 82 GLN A CA 1
ATOM 586 C C . GLN A 1 82 ? -13.054 -2.277 -16.133 1.00 78.75 82 GLN A C 1
ATOM 588 O O . GLN A 1 82 ? -14.264 -2.096 -16.156 1.00 78.75 82 GLN A O 1
ATOM 593 N N . SER A 1 83 ? -12.312 -1.960 -15.068 1.00 60.16 83 SER A N 1
ATOM 594 C CA . SER A 1 83 ? -12.872 -1.321 -13.861 1.00 60.16 83 SER A CA 1
ATOM 595 C C . SER A 1 83 ? -13.138 0.182 -14.021 1.00 60.16 83 SER A C 1
ATOM 597 O O . SER A 1 83 ? -13.591 0.821 -13.075 1.00 60.16 83 SER A O 1
ATOM 599 N N . SER A 1 84 ? -12.805 0.752 -15.183 1.00 60.06 84 SER A N 1
ATOM 600 C CA . SER A 1 84 ? -12.931 2.185 -15.484 1.00 60.06 84 SER A CA 1
ATOM 601 C C . SER A 1 84 ? -14.081 2.494 -16.457 1.00 60.06 84 SER A C 1
ATOM 603 O O . SER A 1 84 ? -14.169 3.626 -16.931 1.00 60.06 84 SER A O 1
ATOM 605 N N . ALA A 1 85 ? -14.917 1.498 -16.777 1.00 52.94 85 ALA A N 1
ATOM 606 C CA . ALA A 1 85 ? -16.037 1.584 -17.717 1.00 52.94 85 ALA A CA 1
ATOM 607 C C . ALA A 1 85 ? -17.385 1.364 -17.020 1.00 52.94 85 ALA A C 1
ATOM 609 O O . ALA A 1 85 ? -17.442 0.513 -16.103 1.00 52.94 85 ALA A O 1
#

Mean predicted aligned error: 15.95 Å

Sequence (85 aa):
MANNQTNRGHQGGTAQNNPGNFANDREKASEAGRKGGQSSGGNFANDRERASEAGRKGGQSSGGNFANDRERASEAGRKGGQSSA